Protein AF-A0A0G1Q9C0-F1 (afdb_mono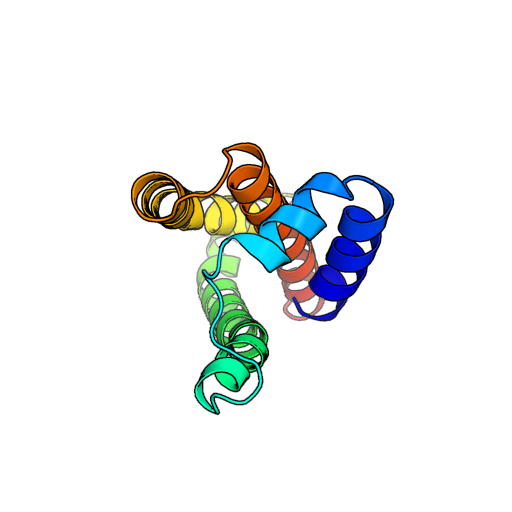mer_lite)

Secondary structure (DSSP, 8-state):
-HHHHHHHHHHHHHH-HHHHHHHHHS--SPPTTSGGGGHHHHHHHHHHHHHHHHHHHHHHHHHHTT-S-HHHHHHHHHHHHHHHHHHHHHHHS---HHHHHHHHHHHHHHHHHHHHHHHHH--

Radius of gyration: 16.26 Å; chains: 1; bounding box: 37×28×47 Å

Organism: NCBI:txid1618994

Structure (mmCIF, N/CA/C/O backbone):
data_AF-A0A0G1Q9C0-F1
#
_entry.id   AF-A0A0G1Q9C0-F1
#
loop_
_atom_site.group_PDB
_atom_site.id
_atom_site.type_symbol
_atom_site.label_atom_id
_atom_site.label_alt_id
_atom_site.label_comp_id
_atom_site.label_asym_id
_atom_site.label_entity_id
_atom_site.label_seq_id
_atom_site.pdbx_PDB_ins_code
_atom_site.Cartn_x
_atom_site.Cartn_y
_atom_site.Cartn_z
_atom_site.occupancy
_atom_site.B_iso_or_equiv
_atom_site.auth_seq_id
_atom_site.auth_comp_id
_atom_site.auth_asym_id
_atom_site.auth_atom_id
_atom_site.pdbx_PDB_model_num
ATOM 1 N N . MET A 1 1 ? -9.390 1.812 -3.391 1.00 80.62 1 MET A N 1
ATOM 2 C CA . MET A 1 1 ? -8.292 1.094 -4.070 1.00 80.62 1 MET A CA 1
ATOM 3 C C . MET A 1 1 ? -8.194 1.514 -5.537 1.00 80.62 1 MET A C 1
ATOM 5 O O . MET A 1 1 ? -7.462 2.456 -5.789 1.00 80.62 1 MET A O 1
ATOM 9 N N . VAL A 1 2 ? -9.002 0.975 -6.462 1.00 85.94 2 VAL A N 1
ATOM 10 C CA . VAL A 1 2 ? -8.861 1.185 -7.929 1.00 85.94 2 VAL A CA 1
ATOM 11 C C . VAL A 1 2 ? -8.724 2.648 -8.378 1.00 85.94 2 VAL A C 1
ATOM 13 O O . VAL A 1 2 ? -7.757 2.988 -9.049 1.00 85.94 2 VAL A O 1
ATOM 16 N N . ILE A 1 3 ? -9.648 3.534 -7.988 1.00 87.88 3 ILE A N 1
ATOM 17 C CA . ILE A 1 3 ? -9.613 4.950 -8.414 1.00 87.88 3 ILE A CA 1
ATOM 18 C C . ILE A 1 3 ? -8.325 5.642 -7.949 1.00 87.88 3 ILE A C 1
ATOM 20 O O . ILE A 1 3 ? -7.713 6.394 -8.701 1.00 87.88 3 ILE A O 1
ATOM 24 N N . VAL A 1 4 ? -7.889 5.355 -6.720 1.00 89.19 4 VAL A N 1
ATOM 25 C CA . VAL A 1 4 ? -6.646 5.909 -6.169 1.00 89.19 4 VAL A CA 1
ATOM 26 C C . VAL A 1 4 ? -5.449 5.392 -6.965 1.00 89.19 4 VAL A C 1
ATOM 28 O O . VAL A 1 4 ? -4.575 6.179 -7.302 1.00 89.19 4 VAL A O 1
ATOM 31 N N . SER A 1 5 ? -5.437 4.107 -7.336 1.00 87.00 5 SER A N 1
ATOM 32 C CA . SER A 1 5 ? -4.395 3.529 -8.192 1.00 87.00 5 SER A CA 1
ATOM 33 C C . SER A 1 5 ? -4.303 4.222 -9.550 1.00 87.00 5 SER A C 1
ATOM 35 O O . SER A 1 5 ? -3.202 4.528 -9.986 1.00 87.00 5 SER A O 1
ATOM 37 N N . LEU A 1 6 ? -5.437 4.506 -10.199 1.00 89.62 6 LEU A N 1
ATOM 38 C CA . LEU A 1 6 ? -5.459 5.180 -11.504 1.00 89.62 6 LEU A CA 1
ATOM 39 C C . LEU A 1 6 ? -4.897 6.603 -11.419 1.00 89.62 6 LEU A C 1
ATOM 41 O O . LEU A 1 6 ? -4.076 6.993 -12.245 1.00 89.62 6 LEU A O 1
ATOM 45 N N . ILE A 1 7 ? -5.300 7.359 -10.394 1.00 91.88 7 ILE A N 1
ATOM 46 C CA . ILE A 1 7 ? -4.798 8.720 -10.167 1.00 91.88 7 ILE A CA 1
ATOM 47 C C . ILE A 1 7 ? -3.293 8.691 -9.892 1.00 91.88 7 ILE A C 1
ATOM 49 O O . ILE A 1 7 ? -2.543 9.460 -10.487 1.00 91.88 7 ILE A O 1
ATOM 53 N N . LEU A 1 8 ? -2.842 7.798 -9.008 1.00 89.56 8 LEU A N 1
ATOM 54 C CA . LEU A 1 8 ? -1.428 7.704 -8.654 1.00 89.56 8 LEU A CA 1
ATOM 55 C C . LEU A 1 8 ? -0.579 7.232 -9.827 1.00 89.56 8 LEU A C 1
ATOM 57 O O . LEU A 1 8 ? 0.474 7.808 -10.054 1.00 89.56 8 LEU A O 1
ATOM 61 N N . ASN A 1 9 ? -1.052 6.270 -10.617 1.00 88.00 9 ASN A N 1
ATOM 62 C CA . ASN A 1 9 ? -0.353 5.829 -11.817 1.00 88.00 9 ASN A CA 1
ATOM 63 C C . ASN A 1 9 ? -0.180 6.976 -12.827 1.00 88.00 9 ASN A C 1
ATOM 65 O O . ASN A 1 9 ? 0.930 7.196 -13.305 1.00 88.00 9 ASN A O 1
ATOM 69 N N . ALA A 1 10 ? -1.232 7.765 -13.075 1.00 89.38 10 ALA A N 1
ATOM 70 C CA . ALA A 1 10 ? -1.142 8.938 -13.941 1.00 89.38 10 ALA A CA 1
ATOM 71 C C . ALA A 1 10 ? -0.144 9.983 -13.404 1.00 89.38 10 ALA A C 1
ATOM 73 O O . ALA A 1 10 ? 0.664 10.518 -14.161 1.00 89.38 10 ALA A O 1
ATOM 74 N N . LEU A 1 11 ? -0.157 10.244 -12.091 1.00 89.69 11 LEU A N 1
ATOM 75 C CA . LEU A 1 11 ? 0.785 11.168 -11.453 1.00 89.69 11 LEU A CA 1
ATOM 76 C C . LEU A 1 11 ? 2.230 10.664 -11.533 1.00 89.69 11 LEU A C 1
ATOM 78 O O . LEU A 1 11 ? 3.123 11.435 -11.876 1.00 89.69 11 LEU A O 1
ATOM 82 N N . THR A 1 12 ? 2.472 9.383 -11.255 1.00 86.31 12 THR A N 1
ATOM 83 C CA . THR A 1 12 ? 3.804 8.776 -11.357 1.00 86.31 12 THR A CA 1
ATOM 84 C C . THR A 1 12 ? 4.316 8.820 -12.793 1.00 86.31 12 THR A C 1
ATOM 86 O O . THR A 1 12 ? 5.483 9.145 -12.993 1.00 86.31 12 THR A O 1
ATOM 89 N N . GLY A 1 13 ? 3.455 8.581 -13.787 1.00 87.31 13 GLY A N 1
ATOM 90 C CA . GLY A 1 13 ? 3.837 8.650 -15.197 1.00 87.31 13 GLY A CA 1
ATOM 91 C C . GLY A 1 13 ? 4.346 10.026 -15.627 1.00 87.31 13 GLY A C 1
ATOM 92 O O . GLY A 1 13 ? 5.303 10.117 -16.391 1.00 87.31 13 GLY A O 1
ATOM 93 N N . VAL A 1 14 ? 3.757 11.097 -15.090 1.00 90.19 14 VAL A N 1
ATOM 94 C CA . VAL A 1 14 ? 4.175 12.476 -15.387 1.00 90.19 14 VAL A CA 1
ATOM 95 C C . VAL A 1 14 ? 5.394 12.894 -14.563 1.00 90.19 14 VAL A C 1
ATOM 97 O O . VAL A 1 14 ? 6.310 13.522 -15.088 1.00 90.19 14 VAL A O 1
ATOM 100 N N . LEU A 1 15 ? 5.408 12.579 -13.267 1.00 90.81 15 LEU A N 1
ATOM 101 C CA . LEU A 1 15 ? 6.418 13.088 -12.334 1.00 90.81 15 LEU A CA 1
ATOM 102 C C . LEU A 1 15 ? 7.716 12.273 -12.343 1.00 90.81 15 LEU A C 1
ATOM 104 O O . LEU A 1 15 ? 8.772 12.810 -12.017 1.00 90.81 15 LEU A O 1
ATOM 108 N N . LEU A 1 16 ? 7.643 10.980 -12.667 1.00 92.06 16 LEU A N 1
ATOM 109 C CA . LEU A 1 16 ? 8.747 10.025 -12.548 1.00 92.06 16 LEU A CA 1
ATOM 110 C C . LEU A 1 16 ? 8.817 9.115 -13.792 1.00 92.06 16 LEU A C 1
ATOM 112 O O . LEU A 1 16 ? 8.646 7.900 -13.685 1.00 92.06 16 LEU A O 1
ATOM 116 N N . PRO A 1 17 ? 9.102 9.664 -14.988 1.00 89.19 17 PRO A N 1
ATOM 117 C CA . PRO A 1 17 ? 9.145 8.884 -16.230 1.00 89.19 17 PRO A CA 1
ATOM 118 C C . PRO A 1 17 ? 10.209 7.775 -16.209 1.00 89.19 17 PRO A C 1
ATOM 120 O O . PRO A 1 17 ? 10.025 6.727 -16.823 1.00 89.19 17 PRO A O 1
ATOM 123 N N . SER A 1 18 ? 11.298 7.959 -15.455 1.00 89.19 18 SER A N 1
ATOM 124 C CA . SER A 1 18 ? 12.325 6.928 -15.258 1.00 89.19 18 SER A CA 1
ATOM 125 C C . SER A 1 18 ? 11.791 5.679 -14.551 1.00 89.19 18 SER A C 1
ATOM 127 O O . SER A 1 18 ? 12.216 4.576 -14.880 1.00 89.19 18 SER A O 1
ATOM 129 N N . LEU A 1 19 ? 10.826 5.828 -13.634 1.00 90.38 19 LEU A N 1
ATOM 130 C CA . LEU A 1 19 ? 10.156 4.686 -13.011 1.00 90.38 19 LEU A CA 1
ATOM 131 C C . LEU A 1 19 ? 9.293 3.930 -14.020 1.00 90.38 19 LEU A C 1
ATOM 133 O O . LEU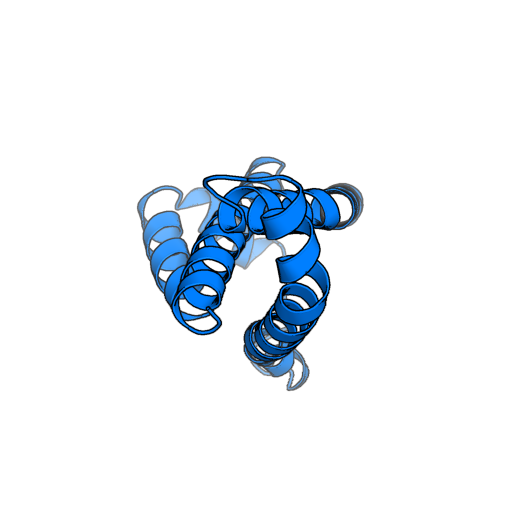 A 1 19 ? 9.270 2.706 -13.995 1.00 90.38 19 LEU A O 1
ATOM 137 N N . MET A 1 20 ? 8.605 4.628 -14.927 1.00 88.94 20 MET A N 1
ATOM 138 C CA . MET A 1 20 ? 7.800 3.964 -15.961 1.00 88.94 20 MET A CA 1
ATOM 139 C C . MET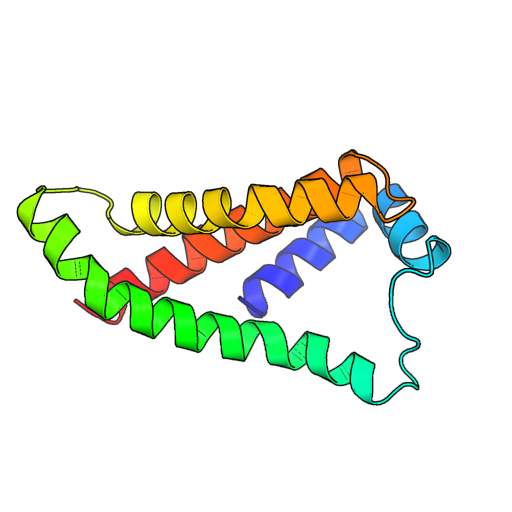 A 1 20 ? 8.670 3.141 -16.912 1.00 88.94 20 MET A C 1
ATOM 141 O O . MET A 1 20 ? 8.328 2.002 -17.215 1.00 88.94 20 MET A O 1
ATOM 145 N N . ALA A 1 21 ? 9.837 3.659 -17.299 1.00 90.31 21 ALA A N 1
ATOM 146 C CA . ALA A 1 21 ? 10.793 2.889 -18.091 1.00 90.31 21 ALA A CA 1
ATOM 147 C C . ALA A 1 21 ? 11.271 1.621 -17.353 1.00 90.31 21 ALA A C 1
ATOM 149 O O . ALA A 1 21 ? 11.436 0.564 -17.962 1.00 90.31 21 ALA A O 1
ATOM 150 N N . GLU A 1 22 ? 11.455 1.690 -16.032 1.00 90.25 22 GLU A N 1
ATOM 151 C CA . GLU A 1 22 ? 11.806 0.522 -15.219 1.00 90.25 22 GLU A CA 1
ATOM 152 C C . GLU A 1 22 ? 10.660 -0.508 -15.164 1.00 90.25 22 GLU A C 1
ATOM 154 O O . GLU A 1 22 ? 10.907 -1.709 -15.277 1.00 90.25 22 GLU A O 1
ATOM 159 N N . TYR A 1 23 ? 9.401 -0.066 -15.076 1.00 85.75 23 TYR A N 1
ATOM 160 C CA . TYR A 1 23 ? 8.224 -0.944 -15.160 1.00 85.75 23 TYR A CA 1
ATOM 161 C C . TYR A 1 23 ? 8.178 -1.756 -16.465 1.00 85.75 23 TYR A C 1
ATOM 163 O O . TYR A 1 23 ? 7.784 -2.921 -16.446 1.00 85.75 23 TYR A O 1
ATOM 171 N N . GLU A 1 24 ? 8.588 -1.157 -17.584 1.00 85.81 24 GLU A N 1
ATOM 172 C CA . GLU A 1 24 ? 8.567 -1.798 -18.905 1.00 85.81 24 GLU A CA 1
ATOM 173 C C . GLU A 1 24 ? 9.758 -2.740 -19.136 1.00 85.81 24 GLU A C 1
ATOM 175 O O . GLU A 1 24 ? 9.628 -3.755 -19.818 1.00 85.81 24 GLU A O 1
ATOM 180 N N . THR A 1 25 ? 10.920 -2.425 -18.560 1.00 85.69 25 THR A N 1
ATOM 181 C CA . THR A 1 25 ? 12.186 -3.129 -18.836 1.00 85.69 25 THR A CA 1
ATOM 182 C C . THR A 1 25 ? 12.525 -4.226 -17.830 1.00 85.69 25 THR A C 1
ATOM 184 O O . THR A 1 25 ? 13.256 -5.156 -18.164 1.00 85.69 25 THR A O 1
ATOM 187 N N . SER A 1 26 ? 11.989 -4.155 -16.610 1.00 80.06 26 SER A N 1
ATOM 188 C CA . SER A 1 26 ? 12.334 -5.073 -15.513 1.00 80.06 26 SER A CA 1
ATOM 189 C C . SER A 1 26 ? 11.799 -6.500 -15.682 1.00 80.06 26 SER A C 1
ATOM 191 O O . SER A 1 26 ? 12.259 -7.406 -14.990 1.00 80.06 26 SER A O 1
ATOM 193 N N . GLY A 1 27 ? 10.836 -6.729 -16.584 1.00 83.75 27 GLY A N 1
ATOM 194 C CA . GLY A 1 27 ? 10.309 -8.068 -16.882 1.00 83.75 27 GLY A CA 1
ATOM 195 C C . GLY A 1 27 ? 9.625 -8.769 -15.699 1.00 83.75 27 GLY A C 1
ATOM 196 O O . GLY A 1 27 ? 9.406 -9.976 -15.747 1.00 83.75 27 GLY A O 1
ATOM 197 N N . ILE A 1 28 ? 9.296 -8.032 -14.631 1.00 86.75 28 ILE A N 1
ATOM 198 C CA . ILE A 1 28 ? 8.694 -8.581 -13.404 1.00 86.75 28 ILE A CA 1
ATOM 199 C C . ILE A 1 28 ? 7.211 -8.933 -13.564 1.00 86.75 28 ILE A C 1
ATOM 201 O O . ILE A 1 28 ? 6.683 -9.753 -12.813 1.00 86.75 28 ILE A O 1
ATOM 205 N N . PHE A 1 29 ? 6.525 -8.306 -14.522 1.00 87.81 29 PHE A N 1
ATOM 206 C CA . PHE A 1 29 ? 5.112 -8.546 -14.785 1.00 87.81 29 PHE A CA 1
ATOM 207 C C . PHE A 1 29 ? 4.940 -9.613 -15.856 1.00 87.81 29 PHE A C 1
ATOM 209 O O . PHE A 1 29 ? 5.700 -9.689 -16.822 1.00 87.81 29 PHE A O 1
ATOM 216 N N . ARG A 1 30 ? 3.890 -10.421 -15.698 1.00 90.62 30 ARG A N 1
ATOM 217 C CA . ARG A 1 30 ? 3.477 -11.357 -16.742 1.00 90.62 30 ARG A CA 1
ATOM 218 C C . ARG A 1 30 ? 3.053 -10.579 -17.995 1.00 90.62 30 ARG A C 1
ATOM 220 O O . ARG A 1 30 ? 2.507 -9.480 -17.869 1.00 90.62 30 ARG A O 1
ATOM 227 N N . PRO A 1 31 ? 3.253 -11.142 -19.197 1.00 90.50 31 PRO A N 1
ATOM 228 C CA . PRO A 1 31 ? 2.711 -10.561 -20.417 1.00 90.50 31 PRO A CA 1
ATOM 229 C C . PRO A 1 31 ? 1.194 -10.385 -20.319 1.00 90.50 31 PRO A C 1
ATOM 231 O O . PRO A 1 31 ? 0.503 -11.225 -19.749 1.00 90.50 31 PRO A O 1
ATOM 234 N N . TRP A 1 32 ? 0.654 -9.346 -20.954 1.00 88.19 32 TRP A N 1
ATOM 235 C CA . TRP A 1 32 ? -0.796 -9.115 -21.019 1.00 88.19 32 TRP A CA 1
ATOM 236 C C . TRP A 1 32 ? -1.576 -10.238 -21.716 1.00 88.19 32 TRP A C 1
ATOM 238 O O . TRP A 1 32 ? -2.778 -10.370 -21.510 1.00 88.19 32 TRP A O 1
ATOM 248 N N . SER A 1 33 ? -0.898 -11.042 -22.538 1.00 91.31 33 SER A N 1
ATOM 249 C CA . SER A 1 33 ? -1.463 -12.235 -23.167 1.00 91.31 33 SER A CA 1
ATOM 250 C C . SER A 1 33 ? -1.605 -13.425 -22.211 1.00 91.31 33 SER A C 1
ATOM 252 O O . SER A 1 33 ? -2.347 -14.350 -22.530 1.00 91.31 33 SER A O 1
ATOM 254 N N . ASP A 1 34 ? -0.918 -13.427 -21.063 1.00 94.56 34 ASP A N 1
ATOM 255 C CA . ASP A 1 34 ? -1.064 -14.461 -20.037 1.00 94.56 34 ASP A CA 1
ATOM 256 C C . ASP A 1 34 ? -2.367 -14.214 -19.251 1.00 94.56 34 ASP A C 1
ATOM 258 O O . ASP A 1 34 ? -2.482 -13.185 -18.578 1.00 94.56 34 ASP A O 1
ATOM 262 N N . PRO A 1 35 ? -3.344 -15.143 -19.268 1.00 93.00 35 PRO A N 1
ATOM 263 C CA . PRO A 1 35 ? -4.596 -14.982 -18.534 1.00 93.00 35 PRO A CA 1
ATOM 264 C C . PRO A 1 35 ? -4.401 -14.731 -17.035 1.00 93.00 35 PRO A C 1
ATOM 266 O O . PRO A 1 35 ? -5.215 -14.048 -16.424 1.00 93.00 35 PRO A O 1
ATOM 269 N N . LEU A 1 36 ? -3.317 -15.224 -16.424 1.00 94.62 36 LEU A N 1
ATOM 270 C CA . LEU A 1 36 ? -3.042 -14.995 -15.003 1.00 94.62 36 LEU A CA 1
ATOM 271 C C . LEU A 1 36 ? -2.734 -13.530 -14.685 1.00 94.62 36 LEU A C 1
ATOM 273 O O . LEU A 1 36 ? -2.922 -13.105 -13.545 1.00 94.62 36 LEU A O 1
ATOM 277 N N . MET A 1 37 ? -2.315 -12.741 -15.677 1.00 91.44 37 MET A N 1
ATOM 278 C CA . MET A 1 37 ? -2.110 -11.305 -15.513 1.00 91.44 37 MET A CA 1
ATOM 279 C C . MET A 1 37 ? -3.413 -10.587 -15.125 1.00 91.44 37 MET A C 1
ATOM 281 O O . MET A 1 37 ? -3.381 -9.582 -14.413 1.00 91.44 37 MET A O 1
ATOM 285 N N . SER A 1 38 ? -4.578 -11.136 -15.498 1.00 89.00 38 SER A N 1
ATOM 286 C CA . SER A 1 38 ? -5.872 -10.547 -15.147 1.00 89.00 38 SER A CA 1
ATOM 287 C C . SER A 1 38 ? -6.134 -10.525 -13.636 1.00 89.00 38 SER A C 1
ATOM 289 O O . SER A 1 38 ? -6.877 -9.670 -13.152 1.00 89.00 38 SER A O 1
ATOM 291 N N . LEU A 1 39 ? -5.509 -11.430 -12.869 1.00 92.12 39 LEU A N 1
ATOM 292 C CA . LEU A 1 39 ? -5.662 -11.493 -11.413 1.00 92.12 39 LEU A CA 1
ATOM 293 C C . LEU A 1 39 ? -5.141 -10.232 -10.717 1.00 92.12 39 LEU A C 1
ATOM 295 O O . LEU A 1 39 ? -5.665 -9.871 -9.663 1.00 92.12 39 LEU A O 1
ATOM 299 N N . MET A 1 40 ? -4.193 -9.510 -11.322 1.00 87.88 40 MET A N 1
ATOM 300 C CA . MET A 1 40 ? -3.727 -8.233 -10.778 1.00 87.88 40 MET A CA 1
ATOM 301 C C . MET A 1 40 ? -4.843 -7.176 -10.725 1.00 87.88 40 MET A C 1
ATOM 303 O O . MET A 1 40 ? -4.839 -6.322 -9.845 1.00 87.88 40 MET A O 1
ATOM 307 N N . PHE A 1 41 ? -5.849 -7.257 -11.601 1.00 86.56 41 PHE A N 1
ATOM 308 C CA . PHE A 1 41 ? -7.009 -6.355 -11.563 1.00 86.56 41 PHE A CA 1
ATOM 309 C C . PHE A 1 41 ? -8.086 -6.804 -10.575 1.00 86.56 41 PHE A C 1
ATOM 311 O O . PHE A 1 41 ? -8.924 -5.999 -10.172 1.00 86.56 41 PHE A O 1
ATOM 318 N N . VAL A 1 42 ? -8.065 -8.074 -10.166 1.00 90.88 42 VAL A N 1
ATOM 319 C CA . VAL A 1 42 ? -8.988 -8.638 -9.170 1.00 90.88 42 VAL A CA 1
ATOM 320 C C . VAL A 1 42 ? -8.509 -8.346 -7.746 1.00 90.88 42 VAL A C 1
ATOM 322 O O . VAL A 1 42 ? -9.328 -8.081 -6.864 1.00 90.88 42 VAL A O 1
ATOM 325 N N . GLU A 1 43 ? -7.191 -8.332 -7.538 1.00 90.94 43 GLU A N 1
ATOM 326 C CA . GLU A 1 43 ? -6.524 -8.020 -6.267 1.00 90.94 43 GLU A CA 1
ATOM 327 C C . GLU A 1 43 ? -7.158 -6.850 -5.484 1.00 90.94 43 GLU A C 1
ATOM 329 O O . GLU A 1 43 ? -7.564 -7.081 -4.339 1.00 90.94 43 GLU A O 1
ATOM 334 N N . PRO A 1 44 ? -7.380 -5.647 -6.059 1.00 89.81 44 PRO A N 1
ATOM 335 C CA . PRO A 1 44 ? -7.877 -4.508 -5.286 1.00 89.81 44 PRO A CA 1
ATOM 336 C C . PRO A 1 44 ? -9.299 -4.709 -4.746 1.00 89.81 44 PRO A C 1
ATOM 338 O O . PRO A 1 44 ? -9.678 -4.077 -3.754 1.00 89.81 44 PRO A O 1
ATOM 341 N N . PHE A 1 45 ? -10.102 -5.569 -5.380 1.00 91.25 45 PHE A N 1
ATOM 342 C CA . PHE A 1 45 ? -11.443 -5.914 -4.910 1.00 91.25 45 PHE A CA 1
ATOM 343 C C . PHE A 1 45 ? -11.381 -6.908 -3.755 1.00 91.25 45 PHE A C 1
ATOM 345 O O . PHE A 1 45 ? -12.048 -6.707 -2.740 1.00 91.25 45 PHE A O 1
ATOM 352 N N . VAL A 1 46 ? -10.539 -7.937 -3.882 1.00 93.69 46 VAL A N 1
ATOM 353 C CA . VAL A 1 46 ? -10.300 -8.923 -2.818 1.00 93.69 46 VAL A CA 1
ATOM 354 C C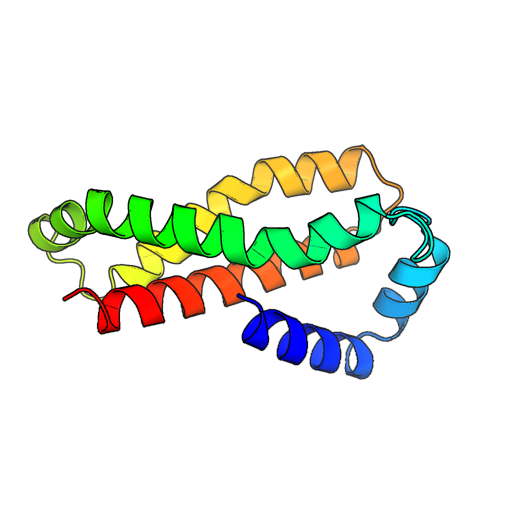 . VAL A 1 46 ? -9.782 -8.216 -1.570 1.00 93.69 46 VAL A C 1
ATOM 356 O O . VAL A 1 46 ? -10.351 -8.368 -0.487 1.00 93.69 46 VAL A O 1
ATOM 359 N N . LEU A 1 47 ? -8.772 -7.361 -1.733 1.00 92.06 47 LEU A N 1
ATOM 360 C CA . LEU A 1 47 ? -8.227 -6.566 -0.645 1.00 92.06 47 LEU A CA 1
ATOM 361 C C . LEU A 1 47 ? -9.279 -5.626 -0.038 1.00 92.06 47 LEU A C 1
ATOM 363 O O . LEU A 1 47 ? -9.386 -5.532 1.183 1.00 92.06 47 LEU A O 1
ATOM 367 N N . GLY A 1 48 ? -10.093 -4.962 -0.864 1.00 91.25 48 GLY A N 1
ATOM 368 C CA . GLY A 1 48 ? -11.173 -4.092 -0.392 1.00 91.25 48 GLY A CA 1
ATOM 369 C C . GLY A 1 48 ? -12.183 -4.817 0.505 1.00 91.25 48 GLY A C 1
ATOM 370 O O . GLY A 1 48 ? -12.538 -4.302 1.568 1.00 91.25 48 GLY A O 1
ATOM 371 N N . VAL A 1 49 ? -12.602 -6.028 0.120 1.00 93.19 49 VAL A N 1
ATOM 372 C CA . VAL A 1 49 ? -13.504 -6.875 0.921 1.00 93.19 49 VAL A CA 1
ATOM 373 C C . VAL A 1 49 ? -12.850 -7.279 2.242 1.00 93.19 49 VAL A C 1
ATOM 375 O O . VAL A 1 49 ? -13.474 -7.151 3.299 1.00 93.19 49 VAL A O 1
ATOM 378 N N . ILE A 1 50 ? -11.585 -7.710 2.206 1.00 95.00 50 ILE A N 1
ATOM 379 C CA . ILE A 1 50 ? -10.829 -8.082 3.410 1.00 95.00 50 ILE A CA 1
ATOM 380 C C . ILE A 1 50 ? -10.729 -6.888 4.363 1.00 95.00 50 ILE A C 1
ATOM 382 O O . ILE A 1 50 ? -11.064 -7.013 5.538 1.00 95.00 50 ILE A O 1
ATOM 386 N N . LEU A 1 51 ? -10.334 -5.711 3.875 1.00 93.88 51 LEU A N 1
ATOM 387 C CA . LEU A 1 51 ? -10.193 -4.516 4.709 1.00 93.88 51 LEU A CA 1
ATOM 388 C C . LEU A 1 51 ? -11.523 -4.067 5.319 1.00 93.88 51 LEU A C 1
ATOM 390 O O . LEU A 1 51 ? -11.546 -3.668 6.482 1.00 93.88 51 LEU A O 1
ATOM 394 N N . ALA A 1 52 ? -12.633 -4.170 4.584 1.00 94.31 52 ALA A N 1
ATOM 395 C CA . ALA A 1 52 ? -13.963 -3.892 5.124 1.00 94.31 52 ALA A CA 1
ATOM 396 C C . ALA A 1 52 ? -14.336 -4.863 6.257 1.00 94.31 52 ALA A C 1
ATOM 398 O O . ALA A 1 52 ? -14.864 -4.448 7.294 1.00 94.31 52 ALA A O 1
ATOM 399 N N . TRP A 1 53 ? -14.026 -6.151 6.084 1.00 95.56 53 TRP A N 1
ATOM 400 C CA . TRP A 1 53 ? -14.236 -7.167 7.111 1.00 95.56 53 TRP A CA 1
ATOM 401 C C . TRP A 1 53 ? -13.383 -6.904 8.360 1.00 95.56 53 TRP A C 1
ATOM 403 O O . TRP A 1 53 ? -13.926 -6.875 9.467 1.00 95.56 53 TRP A O 1
ATOM 413 N N . VAL A 1 54 ? -12.084 -6.630 8.195 1.00 95.50 54 VAL A N 1
ATOM 414 C CA . VAL A 1 54 ? -11.179 -6.311 9.312 1.00 95.50 54 VAL A CA 1
ATOM 415 C C . VAL A 1 54 ? -11.628 -5.030 10.021 1.00 95.50 54 VAL A C 1
ATOM 417 O O . VAL A 1 54 ? -11.730 -5.028 11.247 1.00 95.50 54 VAL A O 1
ATOM 420 N N . TRP A 1 55 ? -11.991 -3.974 9.282 1.00 94.88 55 TRP A N 1
ATOM 421 C CA . TRP A 1 55 ? -12.495 -2.719 9.853 1.00 94.88 55 TRP A CA 1
ATOM 422 C C . TRP A 1 55 ? -13.677 -2.957 10.795 1.00 94.88 55 TRP A C 1
ATOM 424 O O . TRP A 1 55 ? -13.684 -2.454 11.918 1.00 94.88 55 TRP A O 1
ATOM 434 N N . ASN A 1 56 ? -14.652 -3.771 10.384 1.00 94.19 56 ASN A N 1
ATOM 435 C CA . ASN A 1 56 ? -15.820 -4.076 11.209 1.00 94.19 56 ASN A CA 1
ATOM 436 C C . ASN A 1 56 ? -15.463 -4.806 12.513 1.00 94.19 56 ASN A C 1
ATOM 438 O O . ASN A 1 56 ? -16.163 -4.637 13.510 1.00 94.19 56 ASN A O 1
ATOM 442 N N . LYS A 1 57 ? -14.379 -5.588 12.526 1.00 93.50 57 LYS A N 1
ATOM 443 C CA . LYS A 1 57 ? -13.880 -6.264 13.731 1.00 93.50 57 LYS A CA 1
ATOM 444 C C . LYS A 1 57 ? -13.085 -5.329 14.638 1.00 93.50 57 LYS A C 1
ATOM 446 O O . LYS A 1 57 ? -13.186 -5.443 15.853 1.00 93.50 57 LYS A O 1
ATOM 451 N N . THR A 1 58 ? -12.326 -4.395 14.070 1.00 92.69 58 THR A N 1
ATOM 452 C CA . THR A 1 58 ? -11.431 -3.515 14.836 1.00 92.69 58 THR A CA 1
ATOM 453 C C . THR A 1 58 ? -12.068 -2.189 15.247 1.00 92.69 58 THR A C 1
ATOM 455 O O . THR A 1 58 ? -11.596 -1.561 16.192 1.00 92.69 58 THR A O 1
ATOM 458 N N . LYS A 1 59 ? -13.139 -1.737 14.575 1.00 90.50 59 LYS A N 1
ATOM 459 C CA . LYS A 1 59 ? -13.764 -0.435 14.860 1.00 90.50 59 LYS A CA 1
ATOM 460 C C . LYS A 1 59 ? -14.208 -0.234 16.319 1.00 90.50 59 LYS A C 1
ATOM 462 O O . LYS A 1 59 ? -13.988 0.873 16.817 1.00 90.50 59 LYS A O 1
ATOM 467 N N . PRO A 1 60 ? -14.734 -1.246 17.048 1.00 90.75 60 PRO A N 1
ATOM 468 C CA . PRO A 1 60 ? -15.094 -1.071 18.456 1.00 90.75 60 PRO A CA 1
ATOM 469 C C . PRO A 1 60 ? -13.882 -0.739 19.337 1.00 90.75 60 PRO A C 1
ATOM 471 O O . PRO A 1 60 ? -13.987 0.078 20.249 1.00 90.75 60 PRO A O 1
ATOM 474 N N . CYS A 1 61 ? -12.702 -1.287 19.026 1.00 89.81 61 CYS A N 1
ATOM 475 C CA . CYS A 1 61 ? -11.472 -1.024 19.777 1.00 89.81 61 CYS A CA 1
ATOM 476 C C . CYS A 1 61 ? -11.092 0.463 19.740 1.00 89.81 61 CYS A C 1
ATOM 478 O O . CYS A 1 61 ? -10.646 1.025 20.738 1.00 89.81 61 CYS A O 1
ATOM 480 N N . PHE A 1 62 ? -11.315 1.135 18.608 1.00 88.31 62 PHE A N 1
ATOM 481 C CA . PHE A 1 62 ? -11.001 2.556 18.492 1.00 88.31 62 PHE A CA 1
ATOM 482 C C . PHE A 1 62 ? -11.993 3.471 19.223 1.00 88.31 62 PHE A C 1
ATOM 484 O O . PHE A 1 62 ? -11.613 4.575 19.620 1.00 88.31 62 PHE A O 1
ATOM 491 N N . GLN A 1 63 ? -13.238 3.019 19.417 1.00 81.25 63 GLN A N 1
ATOM 492 C CA . GLN A 1 63 ? -14.244 3.739 20.203 1.00 81.25 63 GLN A CA 1
ATOM 493 C C . GLN A 1 63 ? -13.888 3.714 21.693 1.00 81.25 63 GLN A C 1
ATOM 495 O O . GLN A 1 63 ? -13.933 4.753 22.352 1.00 81.25 63 GLN A O 1
ATOM 500 N N . VAL A 1 64 ? -13.447 2.557 22.200 1.00 80.50 64 VAL A N 1
ATOM 501 C CA . VAL A 1 64 ? -12.994 2.397 23.593 1.00 80.50 64 VAL A CA 1
ATOM 502 C C . VAL A 1 64 ? -11.788 3.292 23.885 1.00 80.50 64 VAL A C 1
ATOM 504 O O . VAL A 1 64 ? -11.766 3.998 24.891 1.00 80.50 64 VAL A O 1
ATOM 507 N N . CYS A 1 65 ? -10.819 3.346 22.968 1.00 77.94 65 CYS A N 1
ATOM 508 C CA . CYS A 1 65 ? -9.614 4.164 23.121 1.00 77.94 65 CYS A CA 1
ATOM 509 C C . CYS A 1 65 ? -9.823 5.670 22.846 1.00 77.94 65 CYS A C 1
ATOM 511 O O . CYS A 1 65 ? -8.845 6.416 22.839 1.00 77.94 65 CYS A O 1
ATOM 513 N N . LYS A 1 66 ? -11.060 6.131 22.578 1.00 81.00 66 LYS A N 1
ATOM 514 C CA . LYS A 1 66 ? -11.394 7.527 22.215 1.00 81.00 66 LYS A CA 1
ATOM 515 C C . LYS A 1 66 ? -10.493 8.104 21.109 1.00 81.00 66 LYS A C 1
ATOM 517 O O . LYS A 1 66 ? -10.102 9.273 21.140 1.00 81.00 66 LYS A O 1
ATOM 522 N N . CYS A 1 67 ? -10.134 7.285 20.120 1.00 81.81 67 CYS A N 1
ATOM 523 C CA . CYS A 1 67 ? -9.286 7.746 19.029 1.00 81.81 67 CYS A CA 1
ATOM 524 C C . CYS A 1 67 ? -10.062 8.723 18.134 1.00 81.81 67 CYS A C 1
ATOM 526 O O . CYS A 1 67 ? -11.089 8.370 17.560 1.00 81.81 67 CYS A O 1
ATOM 528 N N . HIS A 1 68 ? -9.544 9.942 17.960 1.00 82.19 68 HIS A N 1
ATOM 529 C CA . HIS A 1 68 ? -10.193 10.979 17.150 1.00 82.19 68 HIS A CA 1
ATOM 530 C C . HIS A 1 68 ? -10.131 10.697 15.638 1.00 82.19 68 HIS A C 1
ATOM 532 O O . HIS A 1 68 ? -10.924 11.239 14.869 1.00 82.19 68 HIS A O 1
ATOM 538 N N . ARG A 1 69 ? -9.172 9.875 15.187 1.00 90.50 69 ARG A N 1
ATOM 539 C CA . ARG A 1 69 ? -8.956 9.548 13.766 1.00 90.50 69 ARG A CA 1
ATOM 540 C C . ARG A 1 69 ? -8.647 8.055 13.584 1.00 90.50 69 ARG A C 1
ATOM 542 O O . ARG A 1 69 ? -7.543 7.703 13.169 1.00 90.50 69 ARG A O 1
ATOM 549 N N . PRO A 1 70 ? -9.618 7.168 13.872 1.00 91.56 70 PRO A N 1
ATOM 550 C CA . PRO A 1 70 ? -9.411 5.717 13.857 1.00 91.56 70 PRO A CA 1
ATOM 551 C C . PRO A 1 70 ? -8.988 5.180 12.485 1.00 91.56 70 PRO A C 1
ATOM 553 O O . PRO A 1 70 ? -8.217 4.231 12.391 1.00 91.56 70 PRO A O 1
ATOM 556 N N . TRP A 1 71 ? -9.437 5.831 11.411 1.00 93.31 71 TRP A N 1
ATOM 557 C CA . TRP A 1 71 ? -9.079 5.482 10.038 1.00 93.31 71 TRP A CA 1
ATOM 558 C C . TRP A 1 71 ? -7.595 5.720 9.716 1.00 93.31 71 TRP A C 1
ATOM 560 O O . TRP A 1 71 ? -7.040 4.974 8.915 1.00 93.31 71 TRP A O 1
ATOM 570 N N . ILE A 1 72 ? -6.931 6.697 10.354 1.00 95.00 72 ILE A N 1
ATOM 571 C CA . ILE A 1 72 ? -5.484 6.909 10.174 1.00 95.00 72 ILE A CA 1
ATOM 572 C C . ILE A 1 72 ? -4.722 5.739 10.784 1.00 95.00 72 ILE A C 1
ATOM 574 O O . ILE A 1 72 ? -3.879 5.154 10.116 1.00 95.00 72 ILE A O 1
ATOM 578 N N . LEU A 1 73 ? -5.042 5.369 12.029 1.00 94.44 73 LEU A N 1
ATOM 579 C CA . LEU A 1 73 ? -4.381 4.250 12.705 1.00 94.44 73 LEU A CA 1
ATOM 580 C C . LEU A 1 73 ? -4.611 2.932 11.969 1.00 94.44 73 LEU A C 1
ATOM 582 O O . LEU A 1 73 ? -3.677 2.155 11.809 1.00 94.44 73 LEU A O 1
ATOM 586 N N . PHE A 1 74 ? -5.830 2.700 11.483 1.00 95.75 74 PHE A N 1
ATOM 587 C CA . PHE A 1 74 ? -6.142 1.518 10.689 1.00 95.75 74 PHE A CA 1
ATOM 588 C C . PHE A 1 74 ? -5.362 1.489 9.366 1.00 95.75 74 PHE A C 1
ATOM 590 O O . PHE A 1 74 ? -4.727 0.485 9.053 1.00 95.75 74 PHE A O 1
ATOM 597 N N . GLY A 1 75 ? -5.366 2.594 8.611 1.00 96.31 75 GLY A N 1
ATOM 598 C CA . GLY A 1 75 ? -4.642 2.696 7.342 1.00 96.31 75 GLY A CA 1
ATOM 599 C C . GLY A 1 75 ? -3.125 2.566 7.511 1.00 96.31 75 GLY A C 1
ATOM 600 O O . GLY A 1 75 ? -2.496 1.815 6.772 1.00 96.31 75 GLY A O 1
ATOM 601 N N . LEU A 1 76 ? -2.546 3.229 8.519 1.00 96.69 76 LEU A N 1
ATOM 602 C CA . LEU A 1 76 ? -1.126 3.103 8.865 1.00 96.69 76 LEU A CA 1
ATOM 603 C C . LEU A 1 76 ? -0.776 1.693 9.336 1.00 96.69 76 LEU A C 1
ATOM 605 O O . LEU A 1 76 ? 0.241 1.154 8.917 1.00 96.69 76 LEU A O 1
ATOM 609 N N . GLY A 1 77 ? -1.617 1.088 10.177 1.00 96.25 77 GLY A N 1
ATOM 610 C CA . GLY A 1 77 ? -1.424 -0.280 10.648 1.00 96.25 77 GLY A CA 1
ATOM 611 C C . GLY A 1 77 ? -1.377 -1.265 9.485 1.00 96.25 77 GLY A C 1
ATOM 612 O O . GLY A 1 77 ? -0.444 -2.055 9.392 1.00 96.25 77 GLY A O 1
ATOM 613 N N . TYR A 1 78 ? -2.325 -1.162 8.550 1.00 96.62 78 TYR A N 1
ATOM 614 C CA . TYR A 1 78 ? -2.301 -1.968 7.333 1.00 96.62 78 TYR A CA 1
ATOM 615 C C . TYR A 1 78 ? -1.054 -1.698 6.480 1.00 96.62 78 TYR A C 1
ATOM 617 O O . TYR A 1 78 ? -0.397 -2.644 6.059 1.00 96.62 78 TYR A O 1
ATOM 625 N N . TRP A 1 79 ? -0.674 -0.434 6.272 1.00 97.75 79 TRP A N 1
ATOM 626 C CA . TRP A 1 79 ? 0.538 -0.099 5.519 1.00 97.75 79 TRP A CA 1
ATOM 627 C C . TRP A 1 79 ? 1.803 -0.706 6.145 1.00 97.75 79 TRP A C 1
ATOM 629 O O . TRP A 1 79 ? 2.596 -1.322 5.435 1.00 97.75 79 TRP A O 1
ATOM 639 N N . VAL A 1 80 ? 1.964 -0.633 7.471 1.00 98.00 80 VAL A N 1
ATOM 640 C CA . VAL A 1 80 ? 3.097 -1.251 8.183 1.00 98.00 80 VAL A CA 1
ATOM 641 C C . VAL A 1 80 ? 3.152 -2.763 7.948 1.00 98.00 80 VAL A C 1
ATOM 643 O O . VAL A 1 80 ? 4.235 -3.306 7.735 1.00 98.00 80 VAL A O 1
ATOM 646 N N . LEU A 1 81 ? 2.002 -3.445 7.899 1.00 97.19 81 LEU A N 1
ATOM 647 C CA . LEU A 1 81 ? 1.939 -4.880 7.590 1.00 97.19 81 LEU A CA 1
ATOM 648 C C . LEU A 1 81 ? 2.425 -5.222 6.172 1.00 97.19 81 LEU A C 1
ATOM 650 O O . LEU A 1 81 ? 2.762 -6.375 5.915 1.00 97.19 81 LEU A O 1
ATOM 654 N N . THR A 1 82 ? 2.500 -4.250 5.259 1.00 96.75 82 THR A N 1
ATOM 655 C CA . THR A 1 82 ? 3.018 -4.462 3.896 1.00 96.75 82 THR A CA 1
ATOM 656 C C . THR A 1 82 ? 4.539 -4.323 3.786 1.00 96.75 82 THR A C 1
ATOM 658 O O . THR A 1 82 ? 5.119 -4.788 2.805 1.00 96.75 82 THR A O 1
ATOM 661 N N . ILE A 1 83 ? 5.213 -3.756 4.799 1.00 97.00 83 ILE A N 1
ATOM 662 C CA . ILE A 1 83 ? 6.672 -3.543 4.802 1.00 97.00 83 ILE A CA 1
ATOM 663 C C . ILE A 1 83 ? 7.459 -4.846 4.586 1.00 97.00 83 ILE A C 1
ATOM 665 O O . ILE A 1 83 ? 8.367 -4.835 3.755 1.00 97.00 83 ILE A O 1
ATOM 669 N N . PRO A 1 84 ? 7.128 -5.985 5.232 1.00 97.94 84 PRO A N 1
ATOM 670 C CA . PRO A 1 84 ? 7.794 -7.252 4.932 1.00 97.94 84 PRO A CA 1
ATOM 671 C C . PRO A 1 84 ? 7.706 -7.641 3.447 1.00 97.94 84 PRO A C 1
ATOM 673 O O . PRO A 1 84 ? 8.693 -8.092 2.873 1.00 97.94 84 PRO A O 1
ATOM 676 N N . GLY A 1 85 ? 6.561 -7.399 2.796 1.00 95.94 85 GLY A N 1
ATOM 677 C CA . GLY A 1 85 ? 6.380 -7.623 1.357 1.00 95.94 85 GLY A CA 1
ATOM 678 C C . GLY A 1 85 ? 7.251 -6.714 0.487 1.00 95.94 85 GLY A C 1
ATOM 679 O O . GLY A 1 85 ? 7.799 -7.167 -0.519 1.00 95.94 85 GLY A O 1
ATOM 680 N N . MET A 1 86 ? 7.445 -5.459 0.899 1.00 97.25 86 MET A N 1
ATOM 681 C CA . MET A 1 86 ? 8.366 -4.528 0.235 1.00 97.25 86 MET A CA 1
ATOM 682 C C . MET A 1 86 ? 9.822 -4.990 0.358 1.00 97.25 86 MET A C 1
ATOM 684 O O . MET A 1 86 ? 10.548 -4.972 -0.632 1.00 97.25 86 MET A O 1
ATOM 688 N N . ILE A 1 87 ? 10.233 -5.459 1.542 1.00 97.50 87 ILE A N 1
ATOM 689 C CA . ILE A 1 87 ? 11.581 -6.004 1.771 1.00 97.50 87 ILE A CA 1
ATOM 690 C C . ILE A 1 87 ? 11.812 -7.230 0.885 1.00 97.50 87 ILE A C 1
ATOM 692 O O . ILE A 1 87 ? 12.820 -7.281 0.187 1.00 97.50 87 ILE A O 1
ATOM 696 N N . MET A 1 88 ? 10.861 -8.172 0.858 1.00 97.06 88 MET A N 1
ATOM 697 C CA . MET A 1 88 ? 10.948 -9.353 -0.008 1.00 97.06 88 MET A CA 1
ATOM 698 C C . MET A 1 88 ? 11.035 -8.976 -1.489 1.00 97.06 88 MET A C 1
ATOM 700 O O . MET A 1 88 ? 11.801 -9.581 -2.234 1.00 97.06 88 MET A O 1
ATOM 704 N N . SER A 1 89 ? 10.269 -7.975 -1.923 1.00 95.19 89 SER A N 1
ATOM 705 C CA . SER A 1 89 ? 10.292 -7.515 -3.315 1.00 95.19 89 SER A CA 1
ATOM 706 C C . SER A 1 89 ? 11.644 -6.897 -3.674 1.00 95.19 89 SER A C 1
ATOM 708 O O . SER A 1 89 ? 12.219 -7.254 -4.697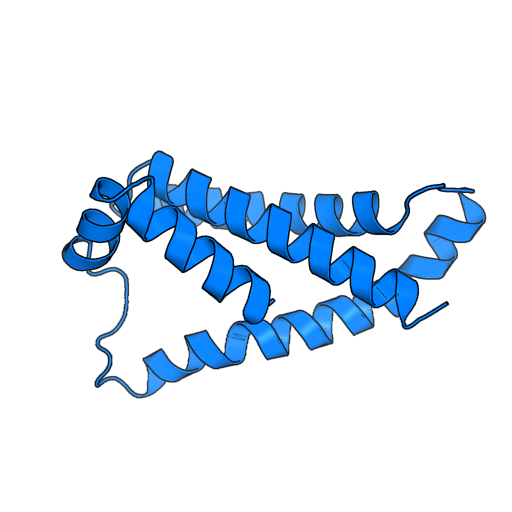 1.00 95.19 89 SER A O 1
ATOM 710 N N . TYR A 1 90 ? 12.190 -6.039 -2.806 1.00 95.88 90 TYR A N 1
ATOM 711 C CA . TYR A 1 90 ? 13.499 -5.414 -3.009 1.00 95.88 90 TYR A CA 1
ATOM 712 C C . TYR A 1 90 ? 14.650 -6.427 -3.008 1.00 95.88 90 TYR A C 1
ATOM 714 O O . TYR A 1 90 ? 15.616 -6.271 -3.745 1.00 95.88 90 TYR A O 1
ATOM 722 N N . SER A 1 91 ? 14.555 -7.473 -2.183 1.00 96.12 91 SER A N 1
ATOM 723 C CA . SER A 1 91 ? 15.597 -8.498 -2.089 1.00 96.12 91 SER A CA 1
ATOM 724 C C . SER A 1 91 ? 15.561 -9.517 -3.227 1.00 96.12 91 SER A C 1
ATOM 726 O O . SER A 1 91 ? 16.566 -10.180 -3.467 1.00 96.12 91 SER A O 1
ATOM 728 N N . SER A 1 92 ? 14.405 -9.700 -3.872 1.00 94.25 92 SER A N 1
ATOM 729 C CA . SER A 1 92 ? 14.174 -10.818 -4.802 1.00 94.25 92 SER A CA 1
ATOM 730 C C . SER A 1 92 ? 14.059 -10.386 -6.259 1.00 94.25 92 SER A C 1
ATOM 732 O O . SER A 1 92 ? 14.353 -11.180 -7.149 1.00 94.25 92 SER A O 1
ATOM 734 N N . PHE A 1 93 ? 13.625 -9.152 -6.516 1.00 93.62 93 PHE A N 1
ATOM 735 C CA . PHE A 1 93 ? 13.479 -8.620 -7.866 1.00 93.62 93 PHE A CA 1
ATOM 736 C C . PHE A 1 93 ? 14.563 -7.582 -8.166 1.00 93.62 93 PHE A C 1
ATOM 738 O O . PHE A 1 93 ? 14.975 -6.855 -7.261 1.00 93.62 93 PHE A O 1
ATOM 745 N N . PRO A 1 94 ? 15.010 -7.468 -9.430 1.00 91.62 94 PRO A N 1
ATOM 746 C CA . PRO A 1 94 ? 15.995 -6.475 -9.850 1.00 91.62 94 PRO A CA 1
ATOM 747 C C . PRO A 1 94 ? 15.341 -5.090 -9.985 1.00 91.62 94 PRO A C 1
ATOM 749 O O . PRO A 1 94 ? 15.281 -4.523 -11.072 1.00 91.62 94 PRO A O 1
ATOM 752 N N . LEU A 1 95 ? 14.805 -4.573 -8.880 1.00 92.75 95 LEU A N 1
ATOM 753 C CA . LEU A 1 95 ? 14.097 -3.299 -8.814 1.00 92.75 95 LEU A CA 1
ATOM 754 C C . LEU A 1 95 ? 14.900 -2.276 -8.024 1.00 92.75 95 LEU A C 1
ATOM 756 O O . LEU A 1 95 ? 15.556 -2.584 -7.028 1.00 92.75 95 LEU A O 1
ATOM 760 N N . SER A 1 96 ? 14.807 -1.026 -8.450 1.00 94.12 96 SER A N 1
ATOM 761 C CA . SER A 1 96 ? 15.391 0.100 -7.749 1.00 94.12 96 SER A CA 1
ATOM 762 C C . SER A 1 96 ? 14.686 0.333 -6.410 1.00 94.12 96 SER A C 1
ATOM 764 O O . SER A 1 96 ? 13.492 0.074 -6.230 1.00 94.12 96 SER A O 1
ATOM 766 N N . LEU A 1 97 ? 15.413 0.900 -5.446 1.00 94.38 97 LEU A N 1
ATOM 767 C CA . LEU A 1 97 ? 14.816 1.276 -4.163 1.00 94.38 97 LEU A CA 1
ATOM 768 C C . LEU A 1 97 ? 13.671 2.286 -4.346 1.00 94.38 97 LEU A C 1
ATOM 770 O O . LEU A 1 97 ? 12.695 2.262 -3.597 1.00 94.38 97 LEU A O 1
ATOM 774 N N . ILE A 1 98 ? 13.770 3.157 -5.355 1.00 94.12 98 ILE A N 1
ATOM 775 C CA . ILE A 1 98 ? 12.739 4.152 -5.647 1.00 94.12 98 ILE A CA 1
ATOM 776 C C . ILE A 1 98 ? 11.459 3.513 -6.199 1.00 94.12 98 ILE A C 1
ATOM 778 O O . ILE A 1 98 ? 10.369 3.968 -5.848 1.00 94.12 98 ILE A O 1
ATOM 782 N N . MET A 1 99 ? 11.561 2.412 -6.953 1.00 92.94 99 MET A N 1
ATOM 783 C CA . MET A 1 99 ? 10.404 1.620 -7.378 1.00 92.94 99 MET A CA 1
ATOM 784 C C . MET A 1 99 ? 9.655 1.067 -6.167 1.00 92.94 99 MET A C 1
ATOM 786 O O . MET A 1 99 ? 8.464 1.331 -5.994 1.00 92.94 99 MET A O 1
ATOM 790 N N . ILE A 1 100 ? 10.369 0.389 -5.268 1.00 95.81 100 ILE A N 1
ATOM 791 C CA . ILE A 1 100 ? 9.782 -0.195 -4.056 1.00 95.81 100 ILE A CA 1
ATOM 792 C C . ILE A 1 100 ? 9.185 0.887 -3.145 1.00 95.81 100 ILE A C 1
ATOM 794 O O . ILE A 1 100 ? 8.078 0.732 -2.622 1.00 95.81 100 ILE A O 1
ATOM 798 N N . ALA A 1 101 ? 9.871 2.023 -2.993 1.00 94.81 101 ALA A N 1
ATOM 799 C CA . ALA A 1 101 ? 9.355 3.162 -2.240 1.00 94.81 101 ALA A CA 1
ATOM 800 C C . ALA A 1 101 ? 8.059 3.718 -2.854 1.00 94.81 101 ALA A C 1
ATOM 802 O O . ALA A 1 101 ? 7.122 4.033 -2.117 1.00 94.81 101 ALA A O 1
ATOM 803 N N . SER A 1 102 ? 7.968 3.788 -4.186 1.00 94.25 102 SER A N 1
ATOM 804 C CA . SER A 1 102 ? 6.764 4.251 -4.884 1.00 94.25 102 SER A CA 1
ATOM 805 C C . SER A 1 102 ? 5.561 3.329 -4.653 1.00 94.25 102 SER A C 1
ATOM 807 O O . SER A 1 102 ? 4.445 3.812 -4.437 1.00 94.25 102 SER A O 1
ATOM 809 N N . TRP A 1 103 ? 5.777 2.010 -4.608 1.00 93.94 103 TRP A N 1
ATOM 810 C CA . TRP A 1 103 ? 4.726 1.028 -4.325 1.00 93.94 103 TRP A CA 1
ATOM 811 C C . TRP A 1 103 ? 4.249 1.136 -2.883 1.00 93.94 103 TRP A C 1
ATOM 813 O O . TRP A 1 103 ? 3.048 1.224 -2.630 1.00 93.94 103 TRP A O 1
ATOM 823 N N . SER A 1 104 ? 5.190 1.215 -1.942 1.00 96.62 104 SER A N 1
ATOM 824 C CA . SER A 1 104 ? 4.889 1.407 -0.524 1.00 96.62 104 SER A CA 1
ATOM 825 C C . SER A 1 104 ? 4.090 2.692 -0.285 1.00 96.62 104 SER A C 1
ATOM 827 O O . SER A 1 104 ? 3.069 2.676 0.404 1.00 96.62 104 SER A O 1
ATOM 829 N N . PHE A 1 105 ? 4.496 3.803 -0.907 1.00 95.06 105 PHE A N 1
ATOM 830 C CA . PHE A 1 105 ? 3.780 5.075 -0.816 1.00 95.06 105 PHE A CA 1
ATOM 831 C C . PHE A 1 105 ? 2.376 4.999 -1.432 1.00 95.06 105 PHE A C 1
ATOM 833 O O . PHE A 1 105 ? 1.407 5.504 -0.863 1.00 95.06 105 PHE A O 1
ATOM 840 N N . THR A 1 106 ? 2.247 4.315 -2.567 1.00 94.31 106 THR A N 1
ATOM 841 C CA . THR A 1 106 ? 0.958 4.079 -3.222 1.00 94.31 106 THR A CA 1
ATOM 842 C C . THR A 1 106 ? 0.007 3.297 -2.315 1.00 94.31 106 THR A C 1
ATOM 844 O O . THR A 1 106 ? -1.137 3.716 -2.119 1.00 94.31 106 THR A O 1
ATOM 847 N N . ILE A 1 107 ? 0.491 2.222 -1.686 1.00 95.56 107 ILE A N 1
ATOM 848 C CA . ILE A 1 107 ? -0.271 1.423 -0.718 1.00 95.56 107 ILE A CA 1
ATOM 849 C C . ILE A 1 107 ? -0.683 2.273 0.484 1.00 95.56 107 ILE A C 1
ATOM 851 O O . ILE A 1 107 ? -1.834 2.194 0.909 1.00 95.56 107 ILE A O 1
ATOM 855 N N . LEU A 1 108 ? 0.204 3.122 1.014 1.00 96.69 108 LEU A N 1
ATOM 856 C CA . LEU A 1 108 ? -0.123 4.023 2.123 1.00 96.69 108 LEU A CA 1
ATOM 857 C C . LEU A 1 108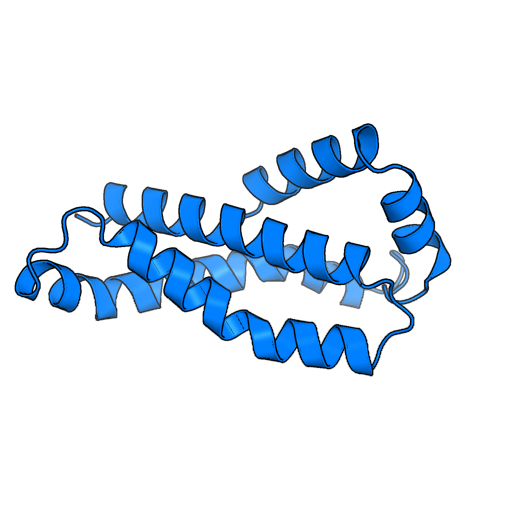 ? -1.313 4.929 1.781 1.00 96.69 108 LEU A C 1
ATOM 859 O O . LEU A 1 108 ? -2.282 5.003 2.539 1.00 96.69 108 LEU A O 1
ATOM 863 N N . LEU A 1 109 ? -1.268 5.603 0.630 1.00 96.12 109 LEU A N 1
ATOM 864 C CA . LEU A 1 109 ? -2.348 6.496 0.208 1.00 96.12 109 LEU A CA 1
ATOM 865 C C . LEU A 1 109 ? -3.655 5.734 -0.021 1.00 96.12 109 LEU A C 1
ATOM 867 O O . LEU A 1 109 ? -4.718 6.152 0.443 1.00 96.12 109 LEU A O 1
ATOM 871 N N . GLN A 1 110 ? -3.580 4.585 -0.685 1.00 94.25 110 GLN A N 1
ATOM 872 C CA . GLN A 1 110 ? -4.726 3.713 -0.901 1.00 94.25 110 GLN A CA 1
ATOM 873 C C . GLN A 1 110 ? -5.350 3.227 0.415 1.00 94.25 110 GLN A C 1
ATOM 875 O O . GLN A 1 110 ? -6.580 3.228 0.546 1.00 94.25 110 GLN A O 1
ATOM 880 N N . ALA A 1 111 ? -4.522 2.846 1.387 1.00 95.75 111 ALA A N 1
ATOM 881 C CA . ALA A 1 111 ? -4.930 2.396 2.709 1.00 95.75 111 ALA A CA 1
ATOM 882 C C . ALA A 1 111 ? -5.647 3.502 3.481 1.00 95.75 111 ALA A C 1
ATOM 884 O O . ALA A 1 111 ? -6.744 3.280 3.993 1.00 95.75 111 ALA A O 1
ATOM 885 N N . LEU A 1 112 ? -5.070 4.708 3.514 1.00 96.38 112 LEU A N 1
ATOM 886 C CA . LEU A 1 112 ? -5.653 5.864 4.195 1.00 96.38 112 LEU A CA 1
ATOM 887 C C . LEU A 1 112 ? -6.998 6.263 3.585 1.00 96.38 112 LEU A C 1
ATOM 889 O O . LEU A 1 112 ? -7.970 6.450 4.319 1.00 96.38 112 LEU A O 1
ATOM 893 N N . VAL A 1 113 ? -7.084 6.343 2.254 1.00 95.00 113 VAL A N 1
ATOM 894 C CA . VAL A 1 113 ? -8.338 6.678 1.563 1.00 95.00 113 VAL A CA 1
ATOM 895 C C . VAL A 1 113 ? -9.392 5.598 1.799 1.00 95.00 113 VAL A C 1
ATOM 897 O O . VAL A 1 113 ? -10.539 5.914 2.108 1.00 95.00 113 VAL A O 1
ATOM 900 N N . SER A 1 114 ? -9.021 4.320 1.709 1.00 93.44 114 SER A N 1
ATOM 901 C CA . SER A 1 114 ? -9.972 3.220 1.908 1.00 93.44 114 SER A CA 1
ATOM 902 C C . SER A 1 114 ? -10.463 3.158 3.358 1.00 93.44 114 SER A C 1
ATOM 904 O O . SER A 1 114 ? -11.664 3.045 3.589 1.00 93.44 114 SER A O 1
ATOM 906 N N . ALA A 1 115 ? -9.571 3.327 4.339 1.00 94.25 115 ALA A N 1
ATOM 907 C CA . ALA A 1 115 ? -9.933 3.404 5.752 1.00 94.25 115 ALA A CA 1
ATOM 908 C C . ALA A 1 115 ? -10.849 4.602 6.046 1.00 94.25 115 ALA A C 1
ATOM 910 O O . ALA A 1 115 ? -11.821 4.479 6.794 1.00 94.25 115 ALA A O 1
ATOM 911 N N . PHE A 1 116 ? -10.574 5.758 5.432 1.00 94.88 116 PHE A N 1
ATOM 912 C CA . PHE A 1 116 ? -11.429 6.935 5.543 1.00 94.88 116 PHE A CA 1
ATOM 913 C C . PHE A 1 116 ? -12.839 6.648 5.015 1.00 94.88 116 PHE A C 1
ATOM 915 O O . PHE A 1 116 ? -13.808 6.877 5.740 1.00 94.88 116 PHE A O 1
ATOM 922 N N . LEU A 1 117 ? -12.965 6.089 3.808 1.00 93.75 117 LEU A N 1
ATOM 923 C CA . LEU A 1 117 ? -14.262 5.741 3.217 1.00 93.75 117 LEU A CA 1
ATOM 924 C C . LEU A 1 117 ? -15.033 4.734 4.083 1.00 93.75 117 LEU A C 1
ATOM 926 O O . LEU A 1 117 ? -16.196 4.974 4.408 1.00 93.75 117 LEU A O 1
ATOM 930 N N . LEU A 1 118 ? -14.373 3.667 4.547 1.00 92.62 118 LEU A N 1
ATOM 931 C CA . LEU A 1 118 ? -14.980 2.672 5.440 1.00 92.62 118 LEU A CA 1
ATOM 932 C C . LEU A 1 118 ? -15.479 3.295 6.749 1.00 92.62 118 LEU A C 1
ATOM 934 O O . LEU A 1 118 ? -16.577 2.976 7.206 1.00 92.62 118 LEU A O 1
ATOM 938 N N . SER A 1 119 ? -14.725 4.240 7.320 1.00 91.69 119 SER A N 1
ATOM 939 C CA . SER A 1 119 ? -15.134 4.954 8.536 1.00 91.69 119 SER A CA 1
ATOM 940 C C . SER A 1 119 ? -16.358 5.853 8.344 1.00 91.69 119 SER A C 1
ATOM 942 O O . SER A 1 119 ? -17.058 6.156 9.308 1.00 91.69 119 SER A O 1
ATOM 944 N N . LYS A 1 120 ? -16.631 6.286 7.107 1.00 90.31 120 LYS A N 1
ATOM 945 C CA . LYS A 1 120 ? -17.809 7.095 6.768 1.00 90.31 120 LYS A CA 1
ATOM 946 C C . LYS A 1 120 ? -19.028 6.241 6.447 1.00 90.31 120 LYS A C 1
ATOM 948 O O . LYS A 1 120 ? -20.134 6.649 6.789 1.00 90.31 120 LYS A O 1
ATOM 953 N N . MET A 1 121 ? -18.822 5.086 5.820 1.00 87.94 121 MET A N 1
ATOM 954 C CA . MET A 1 121 ? -19.893 4.164 5.437 1.00 87.94 121 MET A CA 1
ATOM 955 C C . MET A 1 121 ? -20.406 3.347 6.630 1.00 87.94 121 MET A C 1
ATOM 957 O O . MET A 1 121 ? -21.613 3.203 6.796 1.00 87.94 121 MET A O 1
ATOM 961 N N . ASN A 1 122 ? -19.505 2.869 7.495 1.00 71.00 122 ASN A N 1
ATOM 962 C CA . ASN A 1 122 ? -19.832 1.962 8.598 1.00 71.00 122 ASN A CA 1
ATOM 963 C C . ASN A 1 122 ? -19.686 2.659 9.956 1.00 71.00 122 ASN A C 1
ATOM 965 O O . ASN A 1 122 ? -18.796 2.284 10.733 1.00 71.00 122 ASN A O 1
ATOM 969 N N . LYS A 1 123 ? -20.547 3.648 10.233 1.00 59.34 123 LYS A N 1
ATOM 970 C CA . LYS A 1 123 ? -20.617 4.295 11.556 1.00 59.34 123 LYS A CA 1
ATOM 971 C C . LYS A 1 123 ? -20.814 3.281 12.691 1.00 59.34 123 LYS A C 1
ATOM 973 O O . LYS A 1 123 ? -21.365 2.179 12.455 1.00 59.34 123 LYS A O 1
#

pLDDT: mean 91.25, std 5.54, range [59.34, 98.0]

Sequence (123 aa):
MVIVSLILNALTGVLLPSLMAEYETSGIFRPWSDPLMSLMFVEPFVLGVILAWVWNKTKPCFQVCKCHRPWILFGLGYWVLTIPGMIMSYSSFPLSLIMIASWSFTILLQALVSAFLLSKMNK

Foldseek 3Di:
DVVLVVVLVVVCVVPPVVLVVCVVPQPPADDPPPPVSCVVVVVVVVVLVVLLVVCVVCVVVCVVVVPPCVQLVQLVVVLVVCVVVLVCCVVPGPDDPVNSVSVSVSSSVVSSVSSVVSVVVPD